Protein AF-A0A6N6P3C9-F1 (afdb_monomer)

Radius of gyration: 21.14 Å; Cα contacts (8 Å, |Δi|>4): 12; chains: 1; bounding box: 47×48×39 Å

Secondary structure (DSSP, 8-state):
---------HHHHHHHHHHHHHTTS-HHHHHHHHHHHHHHHHHSS-SS------STTTTTTTS--HHHHHHHHHHTT-

Sequence (78 aa):
MKRTLVDLEEHDLAQLDALAGTRQTSRASLLREAVSEYLVKRERVPANPPKPLEGFGAISGRLTDGLIYQDKLRSEWD

Mean predicted aligned error: 14.53 Å

pLDDT: mean 80.7, std 15.1, range [49.09, 97.06]

Foldseek 3Di:
DDDDDDDDDPVVVVVLVVVCVVVVHDSVVVVVVVVVVVVVVVVCCDPPNDPPQPDDPSCPPVDDDPVVVVVVVVVVVD

Structure (mmCIF, N/CA/C/O backbone):
data_AF-A0A6N6P3C9-F1
#
_entry.id   AF-A0A6N6P3C9-F1
#
loop_
_atom_site.group_PDB
_atom_site.id
_atom_site.type_symbol
_atom_site.label_atom_id
_atom_site.label_alt_id
_atom_site.label_comp_id
_atom_site.label_asym_id
_atom_site.label_entity_id
_atom_site.label_seq_id
_atom_site.pdbx_PDB_ins_code
_atom_site.Cartn_x
_atom_site.Cartn_y
_atom_site.Cartn_z
_atom_site.occupancy
_atom_site.B_iso_or_equiv
_atom_site.auth_seq_id
_atom_site.auth_comp_id
_atom_site.auth_asym_id
_atom_site.auth_atom_id
_atom_site.pdbx_PDB_model_num
ATOM 1 N N . MET A 1 1 ? -14.477 9.088 -9.668 1.00 66.50 1 MET A N 1
ATOM 2 C CA . MET A 1 1 ? -14.065 7.820 -9.016 1.00 66.50 1 MET A CA 1
ATOM 3 C C . MET A 1 1 ? -14.805 6.658 -9.659 1.00 66.50 1 MET A C 1
ATOM 5 O O . MET A 1 1 ? -16.000 6.792 -9.891 1.00 66.50 1 MET A O 1
ATOM 9 N N . LYS A 1 2 ? -14.123 5.541 -9.937 1.00 84.94 2 LYS A N 1
ATOM 10 C CA . LYS A 1 2 ? -14.753 4.264 -10.321 1.00 84.94 2 LYS A CA 1
ATOM 11 C C . LYS A 1 2 ? -14.687 3.297 -9.130 1.00 84.94 2 LYS A C 1
ATOM 13 O O . LYS A 1 2 ? -13.777 3.417 -8.313 1.00 84.94 2 LYS A O 1
ATOM 18 N N . ARG A 1 3 ? -15.671 2.401 -9.000 1.00 91.75 3 ARG A N 1
ATOM 19 C CA . ARG A 1 3 ? -15.732 1.377 -7.941 1.00 91.75 3 ARG A CA 1
A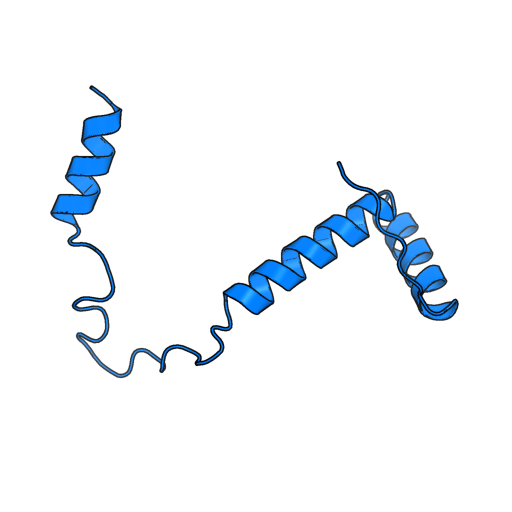TOM 20 C C . ARG A 1 3 ? -15.200 0.060 -8.500 1.00 91.75 3 ARG A C 1
ATOM 22 O O . ARG A 1 3 ? -15.564 -0.301 -9.614 1.00 91.75 3 ARG A O 1
ATOM 29 N N . THR A 1 4 ? -14.394 -0.638 -7.712 1.00 91.31 4 THR A N 1
ATOM 30 C CA . THR A 1 4 ? -13.837 -1.954 -8.046 1.00 91.31 4 THR A CA 1
ATOM 31 C C . THR A 1 4 ? -14.159 -2.907 -6.902 1.00 91.31 4 THR A C 1
ATOM 33 O O . THR A 1 4 ? -14.061 -2.510 -5.741 1.00 91.31 4 THR A O 1
ATOM 36 N N . LEU A 1 5 ? -14.571 -4.131 -7.229 1.00 94.00 5 LEU A N 1
ATOM 37 C CA . LEU A 1 5 ? -14.695 -5.231 -6.274 1.00 94.00 5 LEU A CA 1
ATOM 38 C C . LEU A 1 5 ? -13.396 -6.032 -6.306 1.00 94.00 5 LEU A C 1
ATOM 40 O O . LEU A 1 5 ? -12.879 -6.315 -7.385 1.00 94.00 5 LEU A O 1
ATOM 44 N N . VAL A 1 6 ? -12.858 -6.329 -5.129 1.00 90.94 6 VAL A N 1
ATOM 45 C CA . VAL A 1 6 ? -11.625 -7.094 -4.955 1.00 90.94 6 VAL A CA 1
ATOM 46 C C . VAL A 1 6 ? -11.880 -8.078 -3.830 1.00 90.94 6 VAL A C 1
ATOM 48 O O . VAL A 1 6 ? -12.314 -7.663 -2.755 1.00 90.94 6 VAL A O 1
ATOM 51 N N . ASP A 1 7 ? -11.606 -9.347 -4.094 1.00 95.38 7 ASP A N 1
ATOM 52 C CA . ASP A 1 7 ? -11.640 -10.384 -3.075 1.00 95.38 7 ASP A CA 1
ATOM 53 C C . ASP A 1 7 ? -10.303 -10.391 -2.332 1.00 95.38 7 ASP A C 1
ATOM 55 O O . ASP A 1 7 ? -9.232 -10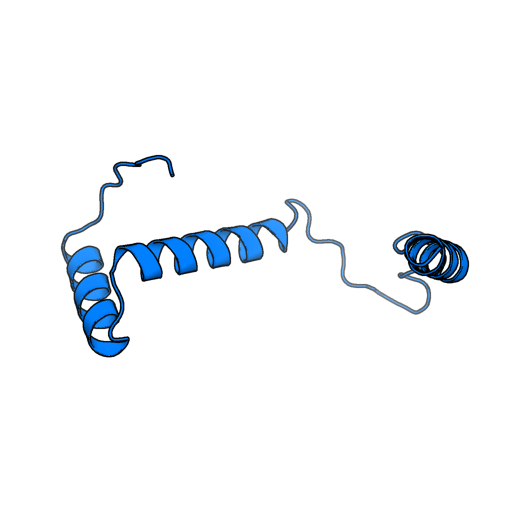.308 -2.938 1.00 95.38 7 ASP A O 1
ATOM 59 N N . LEU A 1 8 ? -10.378 -10.439 -1.006 1.00 93.75 8 LEU A N 1
ATOM 60 C CA . LEU A 1 8 ? -9.241 -10.465 -0.093 1.00 93.75 8 LEU A CA 1
ATOM 61 C C . LEU A 1 8 ? -9.480 -11.591 0.906 1.00 93.75 8 LEU A C 1
ATOM 63 O O . LEU A 1 8 ? -10.624 -11.844 1.287 1.00 93.75 8 LEU A O 1
ATOM 67 N N . GLU A 1 9 ? -8.413 -12.246 1.346 1.00 97.06 9 GLU A N 1
ATOM 68 C CA . G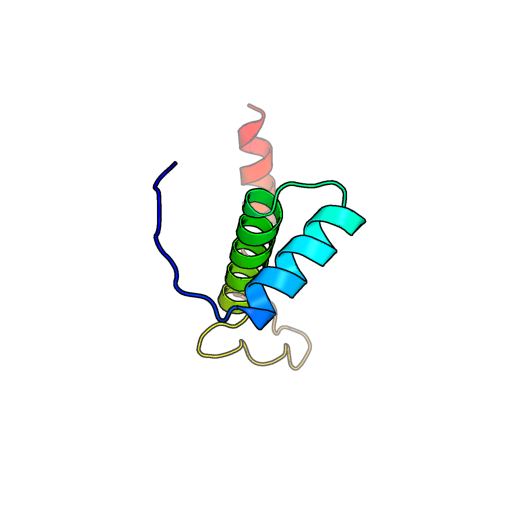LU A 1 9 ? -8.522 -13.198 2.445 1.00 97.06 9 GLU A CA 1
ATOM 69 C C . GLU A 1 9 ? -8.901 -12.470 3.744 1.00 97.06 9 GLU A C 1
ATOM 71 O O . GLU A 1 9 ? -8.501 -11.327 3.979 1.00 97.06 9 GLU A O 1
ATOM 76 N N . GLU A 1 10 ? -9.660 -13.141 4.615 1.00 95.12 10 GLU A N 1
ATOM 77 C CA . GLU A 1 10 ? -10.155 -12.562 5.875 1.00 95.12 10 GLU A CA 1
ATOM 78 C C . GLU A 1 10 ? -9.008 -12.046 6.759 1.00 95.12 10 GLU A C 1
ATOM 80 O O . GLU A 1 10 ? -9.099 -10.997 7.396 1.00 95.12 10 GLU A O 1
ATOM 85 N N . HIS A 1 11 ? -7.886 -12.768 6.751 1.00 96.25 11 HIS A N 1
ATOM 86 C CA . HIS A 1 11 ? -6.680 -12.386 7.471 1.00 96.25 11 HIS A CA 1
ATOM 87 C C . HIS A 1 11 ? -6.103 -11.051 6.970 1.00 96.25 11 HIS A C 1
ATOM 89 O O . HIS A 1 11 ? -5.780 -10.179 7.778 1.00 96.25 11 HIS A O 1
ATOM 95 N N . ASP A 1 12 ? -6.017 -10.857 5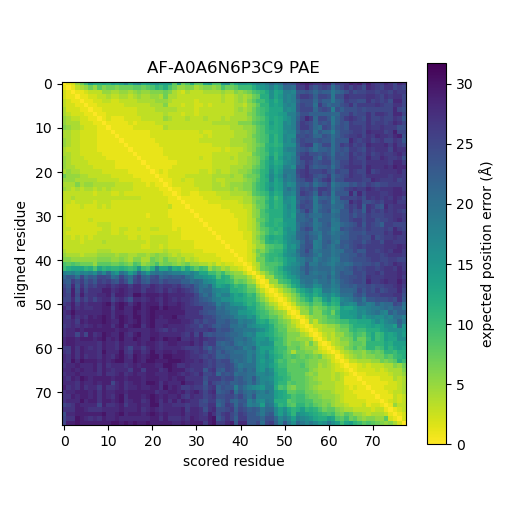.655 1.00 94.69 12 ASP A N 1
ATOM 96 C CA . ASP A 1 12 ? -5.480 -9.629 5.061 1.00 94.69 12 ASP A CA 1
ATOM 97 C C . ASP A 1 12 ? -6.409 -8.438 5.315 1.00 94.69 12 ASP A C 1
ATOM 99 O O . ASP A 1 12 ? -5.955 -7.316 5.567 1.00 94.69 12 ASP A O 1
ATOM 103 N N . LEU A 1 13 ? -7.722 -8.688 5.319 1.00 94.62 13 LEU A N 1
ATOM 104 C CA . LEU A 1 13 ? -8.721 -7.689 5.678 1.00 94.62 13 LEU A CA 1
ATOM 105 C C . LEU A 1 13 ? -8.548 -7.223 7.131 1.00 94.62 13 LEU A C 1
ATOM 107 O O . LEU A 1 13 ? -8.515 -6.017 7.386 1.00 94.62 13 LEU A O 1
ATOM 111 N N . ALA A 1 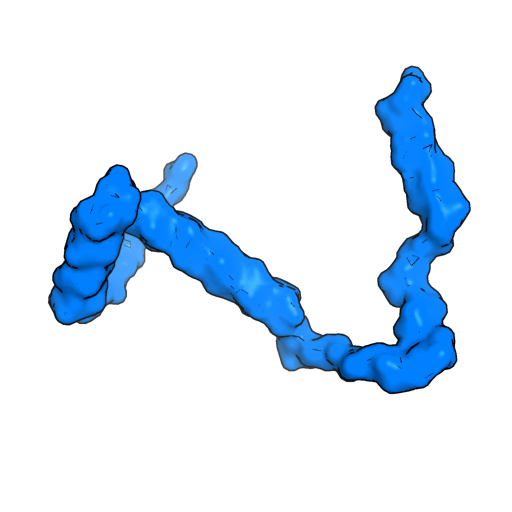14 ? -8.360 -8.159 8.065 1.00 95.88 14 ALA A N 1
ATOM 112 C CA . ALA A 1 14 ? -8.127 -7.850 9.475 1.00 95.88 14 ALA A CA 1
ATOM 113 C C . ALA A 1 14 ? -6.820 -7.065 9.692 1.00 95.88 14 ALA A C 1
ATOM 115 O O . ALA A 1 14 ? -6.775 -6.134 10.502 1.00 95.88 14 ALA A O 1
ATOM 116 N N . GLN A 1 15 ? -5.760 -7.384 8.942 1.00 95.94 15 GLN A N 1
ATOM 117 C CA . GLN A 1 15 ? -4.512 -6.617 8.992 1.00 95.94 15 GLN A CA 1
ATOM 118 C C . GLN A 1 15 ? -4.688 -5.183 8.476 1.00 95.94 15 GLN A C 1
ATOM 120 O O . GLN A 1 15 ? -4.163 -4.240 9.077 1.00 95.94 15 GLN A O 1
ATOM 125 N N . LEU A 1 16 ? -5.452 -4.997 7.396 1.00 94.81 16 LEU A N 1
ATOM 126 C CA . LEU A 1 16 ? -5.780 -3.669 6.873 1.00 94.81 16 LEU A CA 1
ATOM 127 C C . LEU A 1 16 ? -6.612 -2.849 7.867 1.00 94.81 16 LEU A C 1
ATOM 129 O O . LEU A 1 16 ? -6.375 -1.646 7.997 1.00 94.81 16 LEU A O 1
ATOM 133 N N . ASP A 1 17 ? -7.546 -3.481 8.581 1.00 94.81 17 ASP A N 1
ATOM 134 C CA . ASP A 1 17 ? -8.348 -2.840 9.630 1.00 94.81 17 ASP A CA 1
ATOM 135 C C . ASP A 1 17 ? -7.470 -2.372 10.798 1.00 94.81 17 ASP A C 1
ATOM 137 O O . ASP A 1 17 ? -7.568 -1.219 11.232 1.00 94.81 17 ASP A O 1
ATOM 141 N N . ALA A 1 18 ? -6.559 -3.229 11.266 1.00 96.25 18 ALA A N 1
ATOM 142 C CA . ALA A 1 18 ? -5.613 -2.882 12.322 1.00 96.25 18 ALA A CA 1
ATOM 143 C C . ALA A 1 18 ? -4.708 -1.711 11.902 1.00 96.25 18 ALA A C 1
ATOM 145 O O . ALA A 1 18 ? -4.562 -0.736 12.645 1.00 96.25 18 ALA A O 1
ATOM 146 N N . LEU A 1 19 ? -4.164 -1.759 10.680 1.00 95.62 19 LEU A N 1
ATOM 147 C CA . LEU A 1 19 ? -3.308 -0.703 10.138 1.00 95.62 19 LEU A CA 1
ATOM 148 C C . LEU A 1 19 ? -4.063 0.626 9.972 1.00 95.62 19 LEU A C 1
ATOM 150 O O . LEU A 1 19 ? -3.512 1.690 10.266 1.00 95.62 19 LEU A O 1
ATOM 154 N N . ALA A 1 20 ? -5.323 0.571 9.534 1.00 95.25 20 ALA A N 1
ATOM 155 C CA . ALA A 1 20 ? -6.209 1.730 9.439 1.00 95.25 20 ALA A CA 1
ATOM 156 C C . ALA A 1 20 ? -6.450 2.368 10.813 1.00 95.25 20 ALA A C 1
ATOM 158 O O . ALA A 1 20 ? -6.362 3.592 10.939 1.00 95.25 20 ALA A O 1
ATOM 159 N N . GLY A 1 21 ? -6.673 1.542 11.841 1.00 95.06 21 GLY A N 1
ATOM 160 C CA . GLY A 1 21 ? -6.805 1.982 13.229 1.00 95.06 21 GLY A CA 1
ATOM 161 C C . GLY A 1 21 ? -5.541 2.669 13.747 1.00 95.06 21 GLY A C 1
ATOM 162 O O . GLY A 1 21 ? -5.618 3.778 14.276 1.00 95.06 21 GLY A O 1
ATOM 163 N N . THR A 1 22 ? -4.367 2.068 13.530 1.00 95.56 22 THR A N 1
ATOM 164 C CA . THR A 1 22 ? -3.082 2.646 13.960 1.00 95.56 22 THR A CA 1
ATOM 165 C C . THR A 1 22 ? -2.767 3.965 13.253 1.00 95.56 22 THR A C 1
ATOM 167 O O . THR A 1 22 ? -2.292 4.902 13.890 1.00 95.56 22 THR A O 1
ATOM 170 N N . ARG A 1 23 ? -3.037 4.064 11.945 1.00 93.69 23 ARG A N 1
ATOM 171 C CA . ARG A 1 23 ? -2.775 5.275 11.145 1.00 93.69 23 ARG A CA 1
ATOM 172 C C . ARG A 1 23 ? -3.903 6.315 11.205 1.00 93.69 23 ARG A C 1
ATOM 174 O O . ARG A 1 23 ? -3.785 7.348 10.553 1.00 93.69 23 ARG A O 1
ATOM 181 N N . GLN A 1 24 ? -4.987 6.041 11.939 1.00 94.44 24 GLN A N 1
ATOM 182 C CA . GLN A 1 24 ? -6.190 6.884 12.022 1.00 94.44 24 GLN A CA 1
ATOM 183 C C . GLN A 1 24 ? -6.722 7.324 10.646 1.00 94.44 24 GLN A C 1
ATOM 185 O O . GLN A 1 24 ? -7.134 8.465 10.443 1.00 94.44 24 GLN A O 1
ATOM 190 N N . THR A 1 25 ? -6.707 6.412 9.675 1.00 93.94 25 THR A N 1
ATOM 191 C CA . THR A 1 25 ? -7.154 6.687 8.306 1.00 93.94 25 THR A CA 1
ATOM 192 C C . THR A 1 25 ? -8.153 5.639 7.842 1.00 93.94 25 THR A C 1
ATOM 194 O O . THR A 1 25 ? -8.259 4.555 8.405 1.00 93.94 25 THR A O 1
ATOM 197 N N . SER A 1 26 ? -8.906 5.946 6.788 1.00 93.31 26 SER A N 1
ATOM 198 C CA . SER A 1 26 ? -9.821 4.963 6.205 1.00 93.31 26 SER A CA 1
ATOM 199 C C . SER A 1 26 ? -9.055 3.881 5.443 1.00 93.31 26 SER A C 1
ATOM 201 O O . SER A 1 26 ? -8.087 4.168 4.733 1.00 93.31 26 SER A O 1
ATOM 203 N N . ARG A 1 27 ? -9.568 2.647 5.468 1.00 92.56 27 ARG A N 1
ATOM 204 C CA . ARG A 1 27 ? -9.049 1.542 4.639 1.00 92.56 27 ARG A CA 1
ATOM 205 C C . ARG A 1 27 ? -8.961 1.895 3.162 1.00 92.56 27 ARG A C 1
ATOM 207 O O . ARG A 1 27 ? -7.998 1.554 2.489 1.00 92.56 27 ARG A O 1
ATOM 214 N N . ALA A 1 28 ? -9.964 2.613 2.655 1.00 92.38 28 ALA A N 1
ATOM 215 C CA . ALA A 1 28 ? -9.989 3.053 1.266 1.00 92.38 28 ALA A CA 1
ATOM 216 C C . ALA A 1 28 ? -8.814 3.990 0.945 1.00 92.38 28 ALA A C 1
ATOM 218 O O . ALA A 1 28 ? -8.339 3.998 -0.187 1.00 92.38 28 ALA A O 1
ATOM 219 N N . SER A 1 29 ? -8.344 4.777 1.917 1.00 92.94 29 SER A N 1
ATOM 220 C CA . SER A 1 29 ? -7.149 5.604 1.754 1.00 92.94 29 SER A CA 1
ATOM 221 C C . SER A 1 29 ? -5.883 4.761 1.683 1.00 92.94 29 SER A C 1
ATOM 223 O O . SER A 1 29 ? -5.102 4.961 0.758 1.00 92.94 29 SER A O 1
ATOM 225 N N . LEU A 1 30 ? -5.724 3.783 2.582 1.00 94.38 30 LEU A N 1
ATOM 226 C CA . LEU A 1 30 ? -4.581 2.860 2.565 1.00 94.38 30 LEU A CA 1
ATOM 227 C C . LEU A 1 30 ? -4.500 2.074 1.258 1.00 94.38 30 LEU A C 1
ATOM 229 O O . LEU A 1 30 ? -3.433 1.969 0.669 1.00 94.38 30 LEU A O 1
ATOM 233 N N . LEU A 1 31 ? -5.633 1.573 0.761 1.00 94.00 31 LEU A N 1
ATOM 234 C CA . LEU A 1 31 ? -5.665 0.846 -0.508 1.00 94.00 31 LEU A CA 1
ATOM 235 C C . LEU A 1 31 ? -5.296 1.745 -1.696 1.00 94.00 31 LEU A C 1
ATOM 237 O O . LEU A 1 31 ? -4.594 1.301 -2.599 1.00 94.00 31 LEU A O 1
ATOM 241 N N . ARG A 1 32 ? -5.713 3.020 -1.703 1.00 92.38 32 ARG A N 1
ATOM 242 C CA . ARG A 1 32 ? -5.290 3.974 -2.746 1.00 92.38 32 ARG A CA 1
ATOM 243 C C . ARG A 1 32 ? -3.797 4.284 -2.676 1.00 92.38 32 ARG A C 1
ATOM 245 O O . ARG A 1 32 ? -3.158 4.362 -3.724 1.00 92.38 32 ARG A O 1
ATOM 252 N N . GLU A 1 33 ? -3.256 4.459 -1.473 1.00 92.75 33 GLU A N 1
ATOM 253 C CA . GLU A 1 33 ? -1.817 4.641 -1.242 1.00 92.75 33 GLU A CA 1
ATOM 254 C C . GLU A 1 33 ? -1.039 3.419 -1.743 1.00 92.75 33 GLU A C 1
ATOM 256 O O . GLU A 1 33 ? -0.158 3.568 -2.584 1.00 92.75 33 GLU A O 1
ATOM 261 N N . ALA A 1 34 ? -1.449 2.212 -1.344 1.00 92.56 34 ALA A N 1
ATOM 262 C CA . ALA A 1 34 ? -0.822 0.958 -1.752 1.00 92.56 34 ALA A CA 1
ATOM 263 C C . ALA A 1 34 ? -0.858 0.747 -3.273 1.00 92.56 34 ALA A C 1
ATOM 265 O O . ALA A 1 34 ? 0.151 0.369 -3.865 1.00 92.56 34 ALA A O 1
ATOM 266 N N . VAL A 1 35 ? -1.989 1.030 -3.931 1.00 91.69 35 VAL A N 1
ATOM 267 C CA . VAL A 1 35 ? -2.092 0.970 -5.399 1.00 91.69 35 VAL A C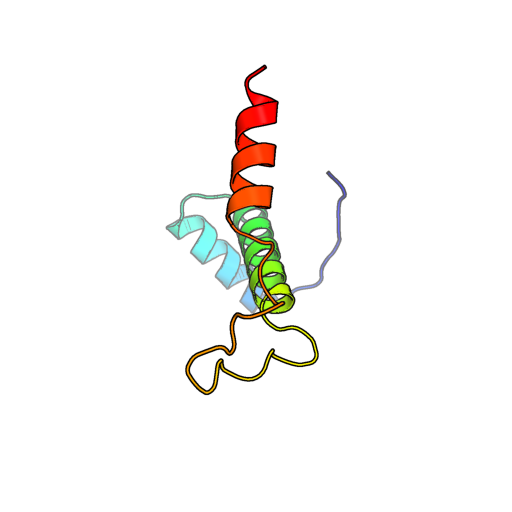A 1
ATOM 268 C C . VAL A 1 35 ? -1.151 1.983 -6.048 1.00 91.69 35 VAL A C 1
ATOM 270 O O . VAL A 1 35 ? -0.449 1.635 -6.994 1.00 91.69 35 VAL A O 1
ATOM 273 N N . SER A 1 36 ? -1.099 3.215 -5.535 1.00 88.81 36 SER A N 1
ATOM 274 C CA . SER A 1 36 ? -0.217 4.255 -6.081 1.00 88.81 36 SER A CA 1
ATOM 275 C C . SER A 1 36 ? 1.255 3.865 -5.929 1.00 88.81 36 SER A C 1
ATOM 277 O O . SER A 1 36 ? 2.024 3.954 -6.884 1.00 88.81 36 SER A O 1
ATOM 279 N N . GLU A 1 37 ? 1.642 3.363 -4.757 1.00 90.75 37 GLU A N 1
ATOM 280 C CA . GLU A 1 37 ? 2.995 2.883 -4.487 1.00 90.75 37 GLU A CA 1
ATOM 281 C C . GLU A 1 37 ? 3.354 1.675 -5.364 1.00 90.75 37 GLU A C 1
ATOM 283 O O . GLU A 1 37 ? 4.454 1.613 -5.917 1.00 90.75 37 GLU A O 1
ATOM 288 N N . TYR A 1 38 ? 2.424 0.733 -5.537 1.00 89.19 38 TYR A N 1
ATOM 289 C CA . TYR A 1 38 ? 2.609 -0.433 -6.396 1.00 89.19 38 TYR A CA 1
ATOM 290 C C . TYR A 1 38 ? 2.826 -0.034 -7.859 1.00 89.19 38 TYR A C 1
ATOM 292 O O . TYR A 1 38 ? 3.753 -0.537 -8.497 1.00 89.19 38 TYR A O 1
ATOM 300 N N . LEU A 1 39 ? 2.021 0.898 -8.379 1.00 86.62 39 LEU A N 1
ATOM 301 C CA . LEU A 1 39 ? 2.170 1.412 -9.741 1.00 86.62 39 LEU A CA 1
ATOM 302 C C . LEU A 1 39 ? 3.516 2.113 -9.923 1.00 86.62 39 LEU A C 1
ATOM 304 O O . LEU A 1 39 ? 4.236 1.776 -10.854 1.00 86.62 39 LEU A O 1
ATOM 308 N N . VAL A 1 40 ? 3.924 2.979 -8.990 1.00 83.81 40 VAL A N 1
ATOM 309 C CA . VAL A 1 40 ? 5.238 3.642 -9.047 1.00 83.81 40 VAL A CA 1
ATOM 310 C C . VAL A 1 40 ? 6.380 2.626 -9.009 1.00 83.81 40 VAL A C 1
ATOM 312 O O . VAL A 1 40 ? 7.330 2.739 -9.783 1.00 83.81 40 VAL A O 1
ATOM 315 N N . LYS A 1 41 ? 6.309 1.612 -8.138 1.00 82.06 41 LYS A N 1
ATOM 316 C CA . LYS A 1 41 ? 7.317 0.540 -8.085 1.00 82.06 41 LYS A CA 1
ATOM 317 C C . LYS A 1 41 ? 7.390 -0.223 -9.405 1.00 82.06 41 LYS A C 1
ATOM 319 O O . LYS A 1 41 ? 8.487 -0.540 -9.851 1.00 82.06 41 LYS A O 1
ATOM 324 N N . ARG A 1 42 ? 6.247 -0.494 -10.036 1.00 78.12 42 ARG A N 1
ATOM 325 C CA . ARG A 1 42 ? 6.177 -1.265 -11.282 1.00 78.12 42 ARG A CA 1
ATOM 326 C C . ARG A 1 42 ? 6.543 -0.441 -12.517 1.00 78.12 42 ARG A C 1
ATOM 328 O O . ARG A 1 42 ? 7.163 -0.980 -13.418 1.00 78.12 42 ARG A O 1
ATOM 335 N N . GLU A 1 43 ? 6.235 0.851 -12.547 1.00 67.44 43 GLU A N 1
ATOM 336 C CA . GLU A 1 43 ? 6.662 1.777 -13.606 1.00 67.44 43 GLU A CA 1
ATOM 337 C C . GLU A 1 43 ? 8.165 2.075 -13.532 1.00 67.44 43 GLU A C 1
ATOM 339 O O . GLU A 1 43 ? 8.829 2.197 -14.560 1.00 67.44 43 GLU A O 1
ATOM 344 N N . ARG A 1 44 ? 8.734 2.127 -12.320 1.00 57.00 44 ARG A N 1
ATOM 345 C CA . ARG A 1 44 ? 10.189 2.237 -12.109 1.00 57.00 44 ARG A CA 1
ATOM 346 C C . ARG A 1 44 ? 10.960 0.975 -12.489 1.00 57.00 44 ARG A C 1
ATOM 348 O O . ARG A 1 44 ? 12.176 1.046 -12.647 1.00 57.00 44 ARG A O 1
ATOM 355 N N . VAL A 1 45 ? 10.279 -0.159 -12.636 1.00 50.12 45 VAL A N 1
ATOM 356 C CA . VAL A 1 45 ? 10.847 -1.403 -13.159 1.00 50.12 45 VAL A CA 1
ATOM 357 C C . VAL A 1 45 ? 10.346 -1.569 -14.594 1.00 50.12 45 VAL A C 1
ATOM 359 O O . VAL A 1 45 ? 9.358 -2.268 -14.821 1.00 50.12 45 VAL A O 1
ATOM 362 N N . PRO A 1 46 ? 10.978 -0.930 -15.596 1.00 50.28 46 PRO A N 1
ATOM 363 C CA . PRO A 1 46 ? 10.658 -1.264 -16.973 1.00 50.28 46 PRO A CA 1
ATOM 364 C C . PRO A 1 46 ? 10.886 -2.766 -17.178 1.00 50.28 46 PRO A C 1
ATOM 366 O O . PRO A 1 46 ? 11.794 -3.352 -16.588 1.00 50.28 46 PRO A O 1
ATOM 369 N N . ALA A 1 47 ? 10.054 -3.392 -18.017 1.00 54.91 47 ALA A N 1
ATOM 370 C CA . ALA A 1 47 ? 10.113 -4.827 -18.323 1.00 54.91 47 ALA A CA 1
ATOM 371 C C . ALA A 1 47 ? 11.519 -5.301 -18.759 1.00 54.91 47 ALA A C 1
ATOM 373 O O . ALA A 1 47 ? 11.842 -6.476 -18.629 1.00 54.91 47 ALA A O 1
ATOM 374 N N . ASN A 1 48 ? 12.355 -4.361 -19.212 1.00 50.41 48 ASN A N 1
ATOM 375 C CA . ASN A 1 48 ? 13.810 -4.432 -19.191 1.00 50.41 48 ASN A CA 1
ATOM 376 C C . ASN A 1 48 ? 14.340 -3.313 -18.278 1.00 50.41 48 ASN A C 1
ATOM 378 O O . ASN A 1 48 ? 14.268 -2.158 -18.710 1.00 50.41 48 ASN A O 1
ATOM 382 N N . PRO A 1 49 ? 14.876 -3.588 -17.071 1.00 49.09 49 PRO A N 1
ATOM 383 C CA . PRO A 1 49 ? 15.529 -2.552 -16.271 1.00 49.09 49 PRO A CA 1
ATOM 384 C C . PRO A 1 49 ? 16.593 -1.866 -17.143 1.00 49.09 49 PRO A C 1
ATOM 386 O O . PRO A 1 49 ? 17.337 -2.570 -17.840 1.00 49.09 49 PRO A O 1
ATOM 389 N N . PRO A 1 50 ? 16.684 -0.518 -17.165 1.00 53.06 50 PRO A N 1
ATOM 390 C CA . PRO A 1 50 ? 17.774 0.112 -17.883 1.00 53.06 50 PRO A CA 1
ATOM 391 C C . PRO A 1 50 ? 19.048 -0.384 -17.207 1.00 53.06 50 PRO A C 1
ATOM 393 O O . PRO A 1 50 ? 19.160 -0.301 -15.981 1.00 53.06 50 PRO A O 1
ATOM 396 N N . LYS A 1 51 ? 19.979 -0.946 -17.990 1.00 57.91 51 LYS A N 1
ATOM 397 C CA . LYS A 1 51 ? 21.290 -1.345 -17.466 1.00 57.91 51 LYS A CA 1
ATOM 398 C C . LYS A 1 51 ? 21.829 -0.212 -16.581 1.00 57.91 51 LYS A C 1
ATOM 400 O O . LYS A 1 51 ? 21.683 0.954 -16.989 1.00 57.91 51 LYS A O 1
ATOM 405 N N . PRO A 1 52 ? 22.425 -0.533 -15.414 1.00 58.44 52 PRO A N 1
ATOM 406 C CA . PRO A 1 52 ? 23.118 0.452 -14.597 1.00 58.44 52 PRO A CA 1
ATOM 407 C C . PRO A 1 52 ? 23.983 1.342 -15.490 1.00 58.44 52 PRO A C 1
ATOM 409 O O . PRO A 1 52 ? 24.525 0.877 -16.495 1.00 58.44 52 PRO A O 1
ATOM 412 N N . LEU A 1 53 ? 24.057 2.635 -15.175 1.00 59.69 53 LEU A N 1
ATOM 413 C CA . LEU A 1 53 ? 24.934 3.559 -15.889 1.00 59.69 53 LEU A CA 1
ATOM 414 C C . LEU A 1 53 ? 26.386 3.125 -15.632 1.00 59.69 53 LEU A C 1
ATOM 416 O O . LEU A 1 53 ? 26.998 3.515 -14.644 1.00 59.69 53 LEU A O 1
ATOM 420 N N . GLU A 1 54 ? 26.910 2.257 -16.491 1.00 54.62 54 GLU A N 1
ATOM 421 C CA . GLU A 1 54 ? 28.282 1.771 -16.429 1.00 54.62 54 GLU A CA 1
ATOM 422 C C . GLU A 1 54 ? 29.177 2.764 -17.180 1.00 54.62 54 GLU A C 1
ATOM 424 O O . GLU A 1 54 ? 29.238 2.775 -18.408 1.00 54.62 54 GLU A O 1
ATOM 429 N N . GLY A 1 55 ? 29.849 3.635 -16.423 1.00 65.38 55 GLY A N 1
ATOM 430 C CA . GLY A 1 55 ? 30.896 4.526 -16.928 1.00 65.38 55 GLY A CA 1
ATOM 431 C C . GLY A 1 55 ? 30.486 5.983 -17.170 1.00 65.38 55 GLY A C 1
ATOM 432 O O . GLY A 1 55 ? 29.311 6.355 -17.226 1.00 65.38 55 GLY A O 1
ATOM 433 N N . PHE A 1 56 ? 31.504 6.836 -17.310 1.00 59.72 56 PHE A N 1
ATOM 434 C CA . PHE A 1 56 ? 31.337 8.243 -17.674 1.00 59.72 56 PHE A CA 1
ATOM 435 C C . PHE A 1 56 ? 30.776 8.349 -19.102 1.00 59.72 56 PHE A C 1
ATOM 437 O O . PHE A 1 56 ? 31.284 7.714 -20.020 1.00 59.72 56 PHE A O 1
ATOM 444 N N . GLY A 1 57 ? 29.719 9.146 -19.293 1.00 64.12 57 GLY A N 1
ATOM 445 C CA . GLY A 1 57 ? 29.077 9.358 -20.601 1.00 64.12 57 GLY A CA 1
ATOM 446 C C . GLY A 1 57 ? 27.795 8.554 -20.853 1.00 64.12 57 GLY A C 1
ATOM 447 O O . GLY A 1 57 ? 27.089 8.843 -21.815 1.00 64.12 57 GLY A O 1
ATOM 448 N N . ALA A 1 58 ? 27.411 7.631 -19.963 1.00 64.81 58 ALA A N 1
ATOM 449 C CA . ALA A 1 58 ? 26.193 6.817 -20.102 1.00 64.81 58 ALA A CA 1
ATOM 450 C C . ALA A 1 58 ? 24.863 7.617 -20.061 1.00 64.81 58 ALA A C 1
ATOM 452 O O . ALA A 1 58 ? 23.790 7.066 -20.310 1.00 64.81 58 ALA A O 1
ATOM 453 N N . ILE A 1 59 ? 24.935 8.915 -19.750 1.00 65.94 59 ILE A N 1
ATOM 454 C CA . ILE A 1 59 ? 23.815 9.868 -19.722 1.00 65.94 59 ILE A CA 1
ATOM 455 C C . ILE A 1 59 ? 23.604 10.535 -21.103 1.00 65.94 59 ILE A C 1
ATOM 457 O O . ILE A 1 59 ? 22.527 11.070 -21.373 1.00 65.94 59 ILE A O 1
ATOM 461 N N . SER A 1 60 ? 24.596 10.468 -22.002 1.00 65.00 60 SER A N 1
ATOM 462 C CA . SER A 1 60 ? 24.529 11.064 -23.343 1.00 65.00 60 SER A CA 1
ATOM 463 C C . SER A 1 60 ? 23.374 10.467 -24.156 1.00 65.00 60 SER A C 1
ATOM 465 O O . SER A 1 60 ? 23.259 9.248 -24.284 1.00 65.00 60 SER A O 1
ATOM 467 N N . GLY A 1 61 ? 22.479 11.324 -24.657 1.00 67.12 61 GLY A N 1
ATOM 468 C CA . GLY A 1 61 ? 21.293 10.928 -25.427 1.00 67.12 61 GLY A CA 1
ATOM 469 C C . GLY A 1 61 ? 20.134 10.339 -24.609 1.00 67.12 61 GLY A C 1
ATOM 470 O O . GLY A 1 61 ? 19.099 10.021 -25.189 1.00 67.12 61 GLY A O 1
ATOM 471 N N . ARG A 1 62 ? 20.273 10.193 -23.280 1.00 68.00 62 ARG A N 1
ATOM 472 C CA . ARG A 1 62 ? 19.185 9.740 -22.384 1.00 68.0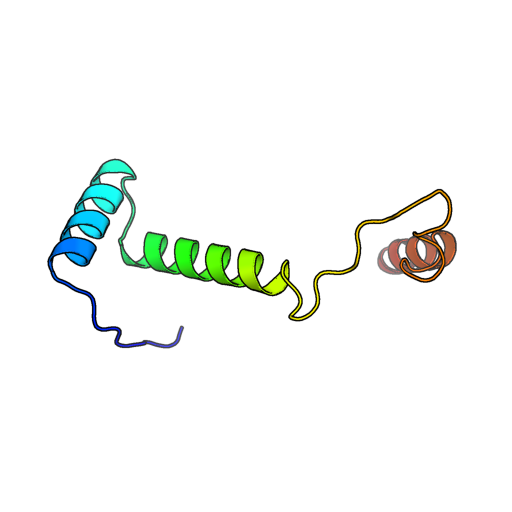0 62 ARG A CA 1
ATOM 473 C C . ARG A 1 62 ? 18.425 10.887 -21.724 1.00 68.00 62 ARG A C 1
ATOM 475 O O . ARG A 1 62 ? 17.287 10.695 -21.307 1.00 68.00 62 ARG A O 1
ATOM 482 N N . LEU A 1 63 ? 19.050 12.056 -21.612 1.00 69.06 63 LEU A N 1
ATOM 483 C CA . LEU A 1 63 ? 18.423 13.288 -21.142 1.00 69.06 63 LEU A CA 1
ATOM 484 C C . LEU A 1 63 ? 18.338 14.279 -22.301 1.00 69.06 63 LEU A C 1
ATOM 486 O O . LEU A 1 63 ? 19.244 14.342 -23.135 1.00 69.06 63 LEU A O 1
ATOM 490 N N . THR A 1 64 ? 17.253 15.050 -22.339 1.00 71.50 64 THR A N 1
ATOM 491 C CA . THR A 1 64 ? 17.130 16.210 -23.226 1.00 71.50 64 THR A CA 1
ATOM 492 C C . THR A 1 64 ? 18.270 17.181 -22.942 1.00 71.50 64 THR A C 1
ATOM 494 O O . THR A 1 64 ? 18.661 17.352 -21.786 1.00 71.50 64 THR A O 1
ATOM 497 N N . ASP A 1 65 ? 18.792 17.812 -23.994 1.00 80.31 65 ASP A N 1
ATOM 498 C CA . ASP A 1 65 ? 19.806 18.854 -23.868 1.00 80.31 65 ASP A CA 1
ATOM 499 C C . ASP A 1 65 ? 19.391 19.899 -22.817 1.00 80.31 65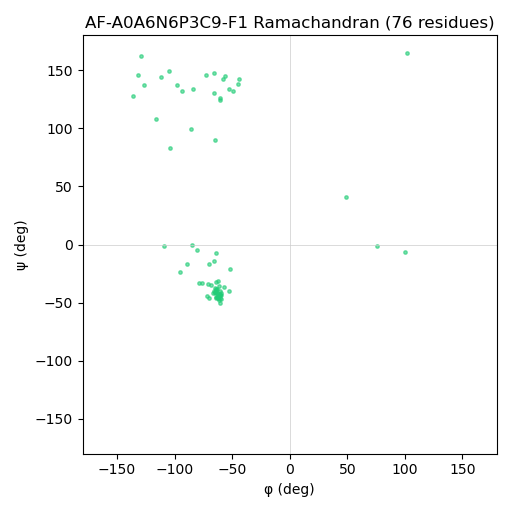 ASP A C 1
ATOM 501 O O . ASP A 1 65 ? 18.248 20.371 -22.795 1.00 80.31 65 ASP A O 1
ATOM 505 N N . GLY A 1 66 ? 20.322 20.222 -21.917 1.00 78.50 66 GLY A N 1
ATOM 506 C CA . GLY A 1 66 ? 20.053 21.083 -20.770 1.00 78.50 66 GLY A CA 1
ATOM 507 C C . GLY A 1 66 ? 19.663 22.508 -21.158 1.00 78.50 66 GLY A C 1
ATOM 508 O O . GLY A 1 66 ? 18.842 23.105 -20.465 1.00 78.50 66 GLY A O 1
ATOM 509 N N . LEU A 1 67 ? 20.186 23.038 -22.267 1.00 82.50 67 LEU A N 1
ATOM 510 C CA . LEU A 1 67 ? 19.816 24.361 -22.773 1.00 82.50 67 LEU A CA 1
ATOM 511 C C . LEU A 1 67 ? 18.401 24.342 -23.348 1.00 82.50 67 LEU A C 1
ATOM 513 O O . LEU A 1 67 ? 17.593 25.197 -22.997 1.00 82.50 67 LEU A O 1
ATOM 517 N N . ILE A 1 68 ? 18.062 23.314 -24.134 1.00 84.38 68 ILE A N 1
ATOM 518 C CA . ILE A 1 68 ? 16.703 23.149 -24.681 1.00 84.38 68 ILE A CA 1
ATOM 519 C C . ILE A 1 68 ? 15.678 23.029 -23.546 1.00 84.38 68 ILE A C 1
ATOM 521 O O . ILE A 1 68 ? 14.598 23.620 -23.602 1.00 84.38 68 ILE A O 1
ATOM 525 N N . TYR A 1 69 ? 16.015 22.278 -22.496 1.00 81.50 69 TYR A N 1
ATOM 526 C CA . TYR A 1 69 ? 15.153 22.137 -21.328 1.00 81.50 69 TYR A CA 1
ATOM 527 C C . TYR A 1 69 ? 14.961 23.467 -20.587 1.00 81.50 69 TYR A C 1
ATOM 529 O O . TYR A 1 69 ? 13.834 23.818 -20.237 1.00 81.50 69 TYR A O 1
ATOM 537 N N . GLN A 1 70 ? 16.041 24.223 -20.376 1.00 86.06 70 GLN A N 1
ATOM 538 C CA . GLN A 1 70 ? 15.986 25.523 -19.705 1.00 86.06 70 GLN A CA 1
ATOM 539 C C . GLN A 1 70 ? 15.196 26.563 -20.500 1.00 86.06 70 GLN A C 1
ATOM 541 O O . GLN A 1 70 ? 14.418 27.307 -19.904 1.00 86.06 70 GLN A O 1
ATOM 546 N N . ASP A 1 71 ? 15.366 26.610 -21.820 1.00 86.19 71 ASP A N 1
ATOM 547 C CA . ASP A 1 71 ? 14.633 27.545 -22.675 1.00 86.19 71 ASP A CA 1
ATOM 548 C C . ASP A 1 71 ? 13.136 27.234 -22.688 1.00 86.19 71 ASP A C 1
ATOM 550 O O . ASP A 1 71 ? 12.324 28.150 -22.558 1.00 86.19 71 ASP A O 1
ATOM 554 N N . LYS A 1 72 ? 12.757 25.949 -22.724 1.00 84.81 72 LYS A N 1
ATOM 555 C CA . LYS A 1 72 ? 11.352 25.546 -22.584 1.00 84.81 72 LYS A CA 1
ATOM 556 C C . LYS A 1 72 ? 10.769 26.000 -21.244 1.00 84.81 72 LYS A C 1
ATOM 558 O O . LYS A 1 72 ? 9.692 26.584 -21.221 1.00 84.81 72 LYS A O 1
ATOM 563 N N . LEU A 1 73 ? 11.492 25.780 -20.145 1.00 85.38 73 LEU A N 1
ATOM 564 C CA . LEU A 1 73 ? 11.038 26.185 -18.811 1.00 85.38 73 LEU A CA 1
ATOM 565 C C . LEU A 1 73 ? 10.839 27.706 -18.707 1.00 85.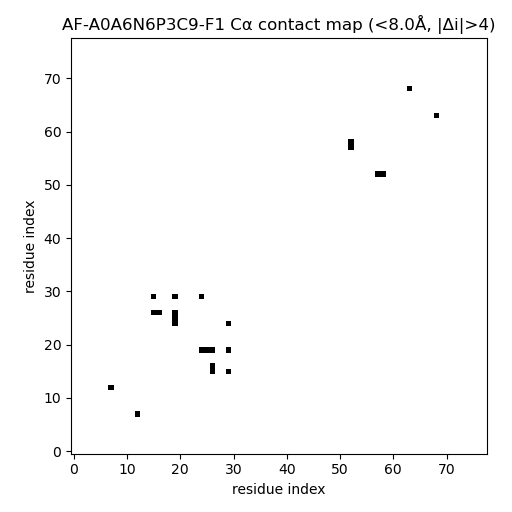38 73 LEU A C 1
ATOM 567 O O . LEU A 1 73 ? 9.937 28.169 -18.020 1.00 85.38 73 LEU A O 1
ATOM 571 N N . ARG A 1 74 ? 11.691 28.482 -19.389 1.00 83.06 74 ARG A N 1
ATOM 572 C CA . ARG A 1 74 ? 11.643 29.949 -19.385 1.00 83.06 74 ARG A CA 1
ATOM 573 C C . ARG A 1 74 ? 10.518 30.498 -20.261 1.00 83.06 74 ARG A C 1
ATOM 575 O O . ARG A 1 74 ? 9.922 31.501 -19.898 1.00 83.06 74 ARG A O 1
ATOM 582 N N . SER A 1 75 ? 10.193 29.811 -21.358 1.00 81.00 75 SER A N 1
ATOM 583 C CA . SER A 1 75 ? 9.074 30.177 -22.239 1.00 81.00 75 SER A CA 1
ATOM 584 C C . SER A 1 75 ? 7.693 30.040 -21.591 1.00 81.00 75 SER A C 1
ATOM 586 O O . SER A 1 75 ? 6.722 30.554 -22.125 1.00 81.00 75 SER A O 1
ATOM 588 N N . GLU A 1 76 ? 7.590 29.356 -20.448 1.00 71.12 76 GLU A N 1
ATOM 589 C CA . GLU A 1 76 ? 6.342 29.253 -19.682 1.00 71.12 76 GLU A CA 1
ATOM 590 C C . GLU A 1 76 ? 6.072 30.494 -18.807 1.00 71.12 76 GLU A C 1
ATOM 592 O O . GLU A 1 76 ? 5.037 30.551 -18.142 1.00 71.12 76 GLU A O 1
ATOM 597 N N . TRP A 1 77 ? 7.004 31.457 -18.748 1.00 76.25 77 TRP A N 1
ATOM 598 C CA . TRP A 1 77 ? 6.897 32.685 -17.942 1.00 76.25 77 TRP A CA 1
ATOM 599 C C . TRP A 1 77 ? 6.686 33.965 -18.774 1.00 76.25 77 TRP A C 1
ATOM 601 O O . TRP A 1 77 ? 6.542 35.033 -18.177 1.00 76.25 77 TRP A O 1
ATOM 611 N N . ASP A 1 78 ? 6.644 33.847 -20.104 1.00 53.81 78 ASP A N 1
ATOM 612 C CA . ASP A 1 78 ? 6.182 34.883 -21.046 1.00 53.81 78 ASP A CA 1
ATOM 613 C C . ASP A 1 78 ? 4.705 34.648 -21.422 1.00 53.81 78 ASP A C 1
ATOM 615 O O . ASP A 1 78 ? 3.974 35.647 -21.621 1.00 53.81 78 ASP A O 1
#

Solvent-accessible surface area (backbone atoms only — not comparable to full-atom values): 5048 Å² total; per-residue (Å²): 139,86,88,81,90,78,92,72,56,71,69,60,51,52,51,46,52,52,51,19,60,74,69,74,46,56,56,72,54,54,53,50,50,50,52,51,52,50,49,52,57,50,65,74,45,44,101,66,64,76,74,76,77,78,62,93,68,63,58,70,87,75,56,78,57,67,65,63,52,51,52,56,64,53,62,75,77,114

Nearest PDB structures (foldseek):
  6sbx-assembly1_C  TM=7.191E-01  e=6.950E-01  Myxococcus xanthus
  5x3t-assembly1_G  TM=5.732E-01  e=3.925E-01  Mycobacterium tuberculosis H37Rv
  7vp2-assembly1_B  TM=6.421E-01  e=7.886E+00  Arabidopsis thaliana